Protein AF-A0A1X9XK42-F1 (afdb_monomer_lite)

pLDDT: mean 90.73, std 6.88, range [63.62, 97.0]

Sequence (55 aa):
LAGMANTFLLSQGRAIGKSLAEPDFADQARAILAEAARRGVDVLLPTDVIAARSL

Secondary structure (DSSP, 8-state):
--HHHHHHHHHTT---TT----GGGHHHHHHHHHHHHHHT------S-----S--

Radius of gyration: 11.92 Å; chains: 1; bounding box: 23×23×34 Å

Foldseek 3Di:
DFQDLVLLCVLVVHDPDPTRYDVVCSVVSVVVVVVCVVVVHDDDGDPDDDDDPDD

Structure (mmCIF, N/CA/C/O backbone):
data_AF-A0A1X9XK42-F1
#
_entry.id   AF-A0A1X9XK42-F1
#
loop_
_atom_site.group_PDB
_atom_site.id
_atom_site.type_symbol
_atom_site.label_atom_id
_atom_site.label_alt_id
_atom_site.label_comp_id
_atom_site.label_asym_id
_atom_site.label_entity_id
_atom_site.label_seq_id
_atom_site.pdbx_PDB_ins_code
_atom_site.Cartn_x
_atom_site.Cartn_y
_atom_site.Cartn_z
_atom_site.occupancy
_atom_site.B_iso_or_equiv
_atom_site.auth_seq_id
_atom_site.auth_comp_id
_atom_site.auth_asym_id
_atom_site.auth_atom_id
_atom_site.pdbx_PDB_model_num
ATOM 1 N N . LEU A 1 1 ? 12.115 4.613 2.498 1.00 63.62 1 LEU A N 1
ATOM 2 C CA . LEU A 1 1 ? 11.208 5.788 2.522 1.00 63.62 1 LEU A CA 1
ATOM 3 C C . LEU A 1 1 ? 10.504 6.095 1.184 1.00 63.62 1 LEU A C 1
ATOM 5 O O . LEU A 1 1 ? 9.641 6.951 1.182 1.00 63.62 1 LEU A O 1
ATOM 9 N N . ALA A 1 2 ? 10.726 5.340 0.097 1.00 68.38 2 ALA A N 1
ATOM 10 C CA . ALA A 1 2 ? 9.801 5.307 -1.057 1.00 68.38 2 ALA A CA 1
ATOM 11 C C . ALA A 1 2 ? 9.395 3.864 -1.414 1.00 68.38 2 ALA A C 1
ATOM 13 O O . ALA A 1 2 ? 8.212 3.581 -1.570 1.00 68.38 2 ALA A O 1
ATOM 14 N N . GLY A 1 3 ? 10.360 2.931 -1.395 1.00 81.12 3 GLY A N 1
ATOM 15 C CA . GLY A 1 3 ? 10.114 1.493 -1.594 1.00 81.12 3 GLY A CA 1
ATOM 16 C C . GLY A 1 3 ? 9.052 0.917 -0.657 1.00 81.12 3 GLY A C 1
ATOM 17 O O . GLY A 1 3 ? 8.053 0.373 -1.108 1.00 81.12 3 GLY A O 1
ATOM 18 N N . MET A 1 4 ? 9.212 1.158 0.646 1.00 90.56 4 MET A N 1
ATOM 19 C CA . MET A 1 4 ? 8.275 0.694 1.670 1.00 90.56 4 MET A CA 1
ATOM 20 C C . MET A 1 4 ? 6.835 1.187 1.445 1.00 90.56 4 MET A C 1
ATOM 22 O O . MET A 1 4 ? 5.908 0.389 1.531 1.00 90.56 4 MET A O 1
ATOM 26 N N . ALA A 1 5 ? 6.628 2.469 1.116 1.00 91.62 5 ALA A N 1
ATOM 27 C CA . ALA A 1 5 ? 5.285 2.999 0.862 1.00 91.62 5 ALA A CA 1
ATOM 28 C C . ALA A 1 5 ? 4.634 2.302 -0.344 1.00 91.62 5 ALA A C 1
ATOM 30 O O . ALA A 1 5 ? 3.475 1.901 -0.271 1.00 91.62 5 ALA A O 1
ATOM 31 N N . ASN A 1 6 ? 5.396 2.060 -1.412 1.00 93.06 6 ASN A N 1
ATOM 32 C CA . ASN A 1 6 ? 4.910 1.308 -2.566 1.00 93.06 6 ASN A CA 1
ATOM 33 C C . ASN A 1 6 ? 4.633 -0.163 -2.232 1.00 93.06 6 ASN A 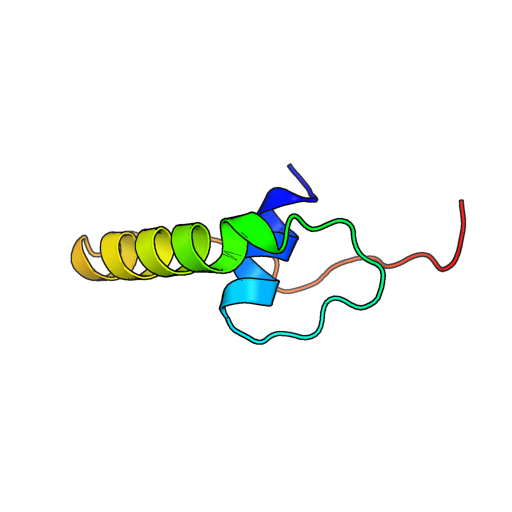C 1
ATOM 35 O O . ASN A 1 6 ? 3.674 -0.710 -2.760 1.00 93.06 6 ASN A O 1
ATOM 39 N N . THR A 1 7 ? 5.394 -0.791 -1.329 1.00 94.38 7 THR A N 1
ATOM 40 C CA . THR A 1 7 ? 5.093 -2.139 -0.813 1.00 94.38 7 THR A CA 1
ATOM 41 C C . THR A 1 7 ? 3.753 -2.169 -0.069 1.00 94.38 7 THR A C 1
ATOM 43 O O . THR A 1 7 ? 2.958 -3.084 -0.276 1.00 94.38 7 THR A O 1
ATOM 46 N N . PHE A 1 8 ? 3.444 -1.147 0.739 1.00 94.31 8 PHE A N 1
ATOM 47 C CA . PHE A 1 8 ? 2.131 -1.002 1.383 1.00 94.31 8 PHE A CA 1
ATOM 48 C C . PHE A 1 8 ? 0.996 -0.747 0.382 1.00 94.31 8 PHE A C 1
ATOM 50 O O . PHE A 1 8 ? -0.115 -1.242 0.569 1.00 94.31 8 PHE A O 1
ATOM 57 N N . LEU A 1 9 ? 1.244 0.024 -0.678 1.00 93.06 9 LEU A N 1
ATOM 58 C CA . LEU A 1 9 ? 0.260 0.242 -1.743 1.00 93.06 9 LEU A CA 1
ATOM 59 C C . LEU A 1 9 ? 0.033 -1.046 -2.554 1.00 93.06 9 LEU A C 1
ATOM 61 O O . LEU A 1 9 ? -1.111 -1.405 -2.835 1.00 93.06 9 LEU A O 1
ATOM 65 N N . LEU A 1 10 ? 1.107 -1.776 -2.861 1.00 93.50 10 LEU A N 1
ATOM 66 C CA . LEU A 1 10 ? 1.072 -3.063 -3.551 1.00 93.50 10 LEU A CA 1
ATOM 67 C C . LEU A 1 10 ? 0.319 -4.119 -2.734 1.00 93.50 10 LEU A C 1
ATOM 69 O O . LEU A 1 10 ? -0.507 -4.839 -3.292 1.00 93.50 10 LEU A O 1
ATOM 73 N N . SER A 1 11 ? 0.530 -4.185 -1.414 1.00 94.75 11 SER A N 1
ATOM 74 C CA . SER A 1 11 ? -0.188 -5.132 -0.551 1.00 94.75 11 SER A CA 1
ATOM 75 C C . SER A 1 11 ? -1.698 -4.874 -0.528 1.00 94.75 11 SER A C 1
ATOM 77 O O . SER A 1 11 ? -2.488 -5.811 -0.432 1.00 94.75 11 SER A O 1
ATOM 79 N N . GLN A 1 12 ? -2.133 -3.629 -0.723 1.00 93.00 12 GLN A N 1
ATOM 80 C CA . GLN A 1 12 ? -3.547 -3.269 -0.882 1.00 93.00 12 GLN A CA 1
ATOM 81 C C . GLN A 1 12 ? -4.114 -3.573 -2.279 1.00 93.00 12 GLN A C 1
ATOM 83 O O . GLN A 1 12 ? -5.284 -3.296 -2.531 1.00 93.00 12 GLN A O 1
ATOM 88 N N . GLY A 1 13 ? -3.312 -4.125 -3.195 1.00 90.88 13 GLY A N 1
ATOM 89 C CA . GLY A 1 13 ? -3.718 -4.410 -4.572 1.00 90.88 13 GLY A CA 1
ATOM 90 C C . GLY A 1 13 ? -3.718 -3.184 -5.488 1.00 90.88 13 GLY A C 1
ATOM 91 O O . GLY A 1 13 ? -4.306 -3.229 -6.568 1.00 90.88 13 GLY A O 1
ATOM 92 N N . ARG A 1 14 ? -3.079 -2.075 -5.086 1.00 91.62 14 ARG A N 1
ATOM 93 C CA . ARG A 1 14 ? -2.963 -0.881 -5.935 1.00 91.62 14 ARG A CA 1
ATOM 94 C C . ARG A 1 14 ? -1.859 -1.067 -6.973 1.00 91.62 14 ARG A C 1
ATOM 96 O O . ARG A 1 14 ? -0.789 -1.596 -6.680 1.00 91.62 14 ARG A O 1
ATOM 103 N N . ALA A 1 15 ? -2.102 -0.579 -8.186 1.00 89.75 15 ALA A N 1
ATOM 104 C CA . ALA A 1 15 ? -1.105 -0.597 -9.248 1.00 89.75 15 ALA A CA 1
ATOM 105 C C . ALA A 1 15 ? -0.002 0.444 -8.980 1.00 89.75 15 ALA A C 1
ATOM 107 O O . ALA A 1 15 ? -0.290 1.634 -8.873 1.00 89.75 15 ALA A O 1
ATOM 108 N N . ILE A 1 16 ? 1.258 0.001 -8.916 1.00 91.06 16 ILE A N 1
ATOM 109 C CA . ILE A 1 16 ? 2.433 0.863 -8.663 1.00 91.06 16 ILE A CA 1
ATOM 110 C C . ILE A 1 16 ? 3.360 1.025 -9.884 1.00 91.06 16 ILE A C 1
ATOM 112 O O . ILE A 1 16 ? 4.376 1.718 -9.817 1.00 91.06 16 ILE A O 1
ATOM 116 N N . GLY A 1 17 ? 3.034 0.397 -11.018 1.00 89.44 17 GLY A N 1
ATOM 117 C CA . GLY A 1 17 ? 3.846 0.451 -12.237 1.00 89.44 17 GLY A CA 1
ATOM 118 C C . GLY A 1 17 ? 5.265 -0.090 -12.025 1.00 89.44 17 GLY A C 1
ATOM 119 O O . GLY A 1 17 ? 5.440 -1.195 -11.525 1.00 89.44 17 GLY A O 1
ATOM 120 N N . LYS A 1 18 ? 6.277 0.694 -12.419 1.00 88.94 18 LYS A N 1
ATOM 121 C CA . LYS A 1 18 ? 7.708 0.368 -12.246 1.00 88.94 18 LYS A CA 1
ATOM 122 C C . LYS A 1 18 ? 8.309 0.950 -10.962 1.00 88.94 18 LYS A C 1
ATOM 124 O O . LYS A 1 18 ? 9.529 1.019 -10.836 1.00 88.94 18 LYS A O 1
ATOM 129 N N . SER A 1 19 ? 7.471 1.444 -10.054 1.00 89.25 19 SER A N 1
ATOM 130 C CA . SER A 1 19 ? 7.957 2.036 -8.812 1.00 89.25 19 SER A CA 1
ATOM 131 C C . SER A 1 19 ? 8.685 0.980 -7.985 1.00 89.25 19 SER A C 1
ATOM 133 O O . SER A 1 19 ? 8.264 -0.175 -7.941 1.00 89.25 19 SER A O 1
ATOM 135 N N . LEU A 1 20 ? 9.769 1.381 -7.318 1.00 91.94 20 LEU A N 1
ATOM 136 C CA . LEU A 1 20 ? 10.496 0.500 -6.410 1.00 91.94 20 LEU A CA 1
ATOM 137 C C . LEU A 1 20 ? 9.539 0.001 -5.324 1.00 91.94 20 LEU A C 1
ATOM 139 O O . LEU A 1 20 ? 8.911 0.822 -4.660 1.00 91.94 20 LEU A O 1
ATOM 143 N N . ALA A 1 21 ? 9.454 -1.309 -5.146 1.00 92.19 21 ALA A N 1
ATOM 144 C CA . ALA A 1 2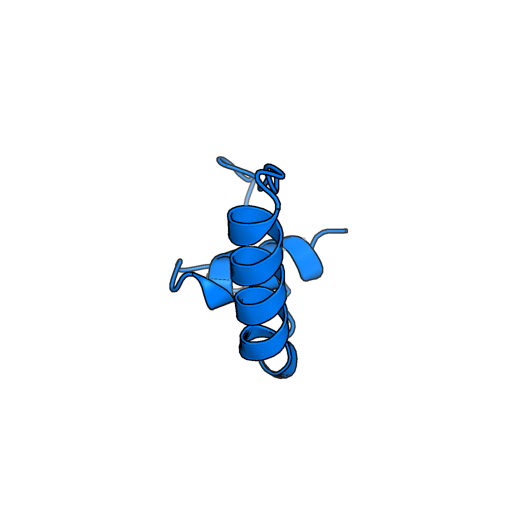1 ? 8.731 -1.977 -4.073 1.00 92.19 21 ALA A CA 1
ATOM 145 C C . ALA A 1 21 ? 9.430 -3.301 -3.767 1.00 92.19 21 ALA A C 1
ATOM 147 O O . ALA A 1 21 ? 10.246 -3.773 -4.559 1.00 92.19 21 ALA A O 1
ATOM 148 N N . GLU A 1 22 ? 9.092 -3.896 -2.631 1.00 93.38 22 GLU A N 1
ATOM 149 C CA . GLU A 1 22 ? 9.645 -5.168 -2.178 1.00 93.38 22 GLU A CA 1
ATOM 150 C C . GLU A 1 22 ? 8.488 -6.184 -2.074 1.00 93.38 22 GLU A C 1
ATOM 152 O O . GLU A 1 22 ? 7.862 -6.291 -1.017 1.00 93.38 22 GLU A O 1
ATOM 157 N N . PRO A 1 23 ? 8.129 -6.886 -3.172 1.00 91.19 23 PRO A N 1
ATOM 158 C CA . PRO A 1 23 ? 6.929 -7.729 -3.235 1.00 91.19 23 PRO A CA 1
ATOM 159 C C . PRO A 1 23 ? 6.914 -8.854 -2.203 1.00 91.19 23 PRO A C 1
ATOM 161 O O . PRO A 1 23 ? 5.853 -9.183 -1.679 1.00 91.19 23 PRO A O 1
ATOM 164 N N . ASP A 1 24 ? 8.088 -9.382 -1.861 1.00 94.44 24 ASP A N 1
ATOM 165 C CA . ASP A 1 24 ? 8.259 -10.445 -0.867 1.00 94.44 24 ASP A CA 1
ATOM 166 C C . ASP A 1 24 ? 7.753 -10.027 0.526 1.00 94.44 24 ASP A C 1
ATOM 168 O O . ASP A 1 24 ? 7.344 -10.863 1.328 1.00 94.44 24 ASP A O 1
ATOM 172 N N . PHE A 1 25 ? 7.710 -8.719 0.802 1.00 94.25 25 PHE A N 1
ATOM 173 C CA . PHE A 1 25 ? 7.211 -8.153 2.055 1.00 94.25 25 PHE A CA 1
ATOM 174 C C . PHE A 1 25 ? 5.739 -7.718 1.986 1.00 94.25 25 PHE A C 1
ATOM 176 O O . PHE A 1 25 ? 5.217 -7.179 2.965 1.00 94.25 25 PHE A O 1
ATOM 183 N N . ALA A 1 26 ? 5.033 -7.933 0.869 1.00 93.88 26 ALA A N 1
ATOM 184 C CA . ALA A 1 26 ? 3.648 -7.483 0.705 1.00 93.88 26 ALA A CA 1
ATOM 185 C C . ALA A 1 26 ? 2.699 -8.110 1.742 1.00 93.88 26 ALA A C 1
ATOM 187 O O . ALA A 1 26 ? 1.841 -7.417 2.294 1.00 93.88 26 ALA A O 1
ATOM 188 N N . ASP A 1 27 ? 2.879 -9.390 2.069 1.00 95.25 27 ASP A N 1
ATOM 189 C CA . ASP A 1 27 ? 2.057 -10.061 3.081 1.00 95.25 27 ASP A CA 1
ATOM 190 C C . ASP A 1 27 ? 2.325 -9.522 4.488 1.00 95.25 27 ASP A C 1
ATOM 192 O O . ASP A 1 27 ? 1.391 -9.290 5.261 1.00 95.25 27 ASP A O 1
ATOM 196 N N . GLN A 1 28 ? 3.584 -9.215 4.804 1.00 95.56 28 GLN A N 1
ATOM 197 C CA . GLN A 1 28 ? 3.937 -8.574 6.070 1.00 95.56 28 GLN A CA 1
ATOM 198 C C . GLN A 1 28 ? 3.370 -7.151 6.149 1.00 95.56 28 GLN A C 1
ATOM 200 O O . GLN A 1 28 ? 2.805 -6.771 7.174 1.00 95.56 28 GLN A O 1
ATOM 205 N N . ALA A 1 29 ? 3.430 -6.381 5.059 1.00 95.19 29 ALA A N 1
ATOM 206 C CA . ALA A 1 29 ? 2.817 -5.059 4.980 1.00 95.19 29 ALA A CA 1
ATOM 207 C C . ALA A 1 29 ? 1.294 -5.123 5.198 1.00 95.19 29 ALA A C 1
ATOM 209 O O . ALA A 1 29 ? 0.733 -4.290 5.911 1.00 95.19 29 ALA A O 1
ATOM 210 N N . ARG A 1 30 ? 0.617 -6.141 4.646 1.00 95.31 30 ARG A N 1
ATOM 211 C CA . ARG A 1 30 ? -0.814 -6.390 4.885 1.00 95.31 30 ARG A CA 1
ATOM 212 C C . ARG A 1 30 ? -1.101 -6.687 6.358 1.00 95.31 30 ARG A C 1
ATOM 214 O O . ARG A 1 30 ? -2.050 -6.135 6.910 1.00 95.31 30 ARG A O 1
ATOM 221 N N . ALA A 1 31 ? -0.276 -7.516 6.998 1.00 96.50 31 ALA A N 1
ATOM 222 C CA . ALA A 1 31 ? -0.411 -7.831 8.419 1.00 96.50 31 ALA A CA 1
ATOM 223 C C . ALA A 1 31 ? -0.236 -6.584 9.305 1.00 96.50 31 ALA A C 1
ATOM 225 O O . ALA A 1 31 ? -1.002 -6.386 10.246 1.00 96.50 31 ALA A O 1
ATOM 226 N N . ILE A 1 32 ? 0.715 -5.707 8.968 1.00 95.44 32 ILE A N 1
ATOM 227 C CA . ILE A 1 32 ? 0.923 -4.433 9.672 1.00 95.44 32 ILE A CA 1
ATOM 228 C C . ILE A 1 32 ? -0.306 -3.525 9.543 1.00 95.44 32 ILE A C 1
ATOM 230 O O . ILE A 1 32 ? -0.754 -2.977 10.548 1.00 95.44 32 ILE A O 1
ATOM 234 N N . LEU A 1 33 ? -0.881 -3.388 8.341 1.00 95.06 33 LEU A N 1
ATOM 235 C CA . LEU A 1 33 ? -2.100 -2.591 8.135 1.00 95.06 33 LEU A CA 1
ATOM 236 C C . LEU A 1 33 ? -3.285 -3.140 8.941 1.00 95.06 33 LEU A C 1
ATOM 238 O O . LEU A 1 33 ? -4.022 -2.367 9.550 1.00 95.06 33 LEU A O 1
ATOM 242 N N . ALA A 1 34 ? -3.447 -4.465 8.984 1.00 95.69 34 ALA A N 1
ATOM 243 C CA . ALA A 1 34 ? -4.498 -5.107 9.770 1.00 95.69 34 ALA A CA 1
ATOM 244 C C . ALA A 1 34 ? -4.317 -4.866 11.278 1.00 95.69 34 ALA A C 1
ATOM 246 O O . ALA A 1 34 ? -5.278 -4.553 11.981 1.00 95.69 34 ALA A O 1
ATOM 247 N N . GLU A 1 35 ? -3.083 -4.962 11.777 1.00 96.88 35 GLU A N 1
ATOM 248 C CA . GLU A 1 35 ? -2.775 -4.705 13.183 1.00 96.88 35 GLU A CA 1
ATOM 249 C C . GLU A 1 35 ? -2.955 -3.227 13.556 1.00 96.88 35 GLU A C 1
ATOM 251 O O . GLU A 1 35 ? -3.481 -2.924 14.627 1.00 96.88 35 GLU A O 1
ATOM 256 N N . ALA A 1 36 ? -2.571 -2.301 12.676 1.00 95.44 36 ALA A N 1
ATOM 257 C CA . A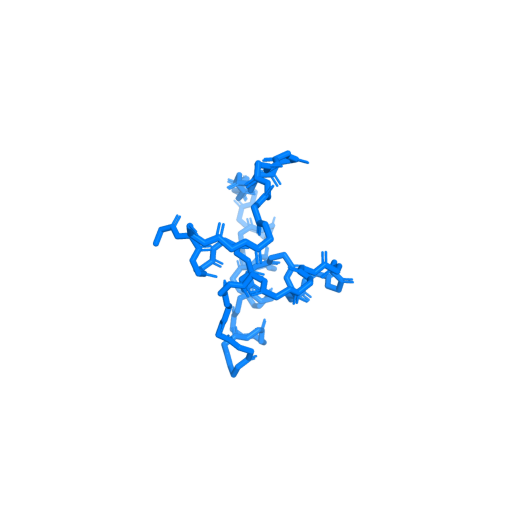LA A 1 36 ? -2.800 -0.874 12.874 1.00 95.44 36 ALA A CA 1
ATOM 258 C C . ALA A 1 36 ? -4.301 -0.550 12.936 1.00 95.44 36 ALA A C 1
ATOM 260 O O . ALA A 1 36 ? -4.740 0.100 13.885 1.00 95.44 36 ALA A O 1
ATOM 261 N N . ALA A 1 37 ? -5.101 -1.109 12.020 1.00 94.31 37 ALA A N 1
ATOM 262 C CA . ALA A 1 37 ? -6.558 -0.988 12.049 1.00 94.31 37 ALA A CA 1
ATOM 263 C C . ALA A 1 37 ? -7.156 -1.545 13.354 1.00 94.31 37 ALA A C 1
ATOM 265 O O . ALA A 1 37 ? -8.006 -0.905 13.970 1.00 94.31 37 ALA A O 1
ATOM 266 N N . ARG A 1 38 ? -6.661 -2.694 13.837 1.00 96.69 38 ARG A N 1
ATOM 267 C CA . ARG A 1 38 ? -7.085 -3.288 15.118 1.00 96.69 38 ARG A CA 1
ATOM 268 C C . ARG A 1 38 ? -6.760 -2.397 16.321 1.00 96.69 38 ARG A C 1
ATOM 270 O O . ARG A 1 38 ? -7.496 -2.404 17.304 1.00 96.69 38 ARG A O 1
ATOM 277 N N . ARG A 1 39 ? -5.658 -1.647 16.260 1.00 97.00 39 ARG A N 1
ATOM 278 C CA . ARG A 1 39 ? -5.242 -0.695 17.302 1.00 97.00 39 ARG A CA 1
ATOM 279 C C . ARG A 1 39 ? -5.910 0.676 17.177 1.00 97.00 39 ARG A C 1
ATOM 281 O O . ARG A 1 39 ? -5.703 1.501 18.060 1.00 97.00 39 ARG A O 1
ATOM 288 N N . GLY A 1 40 ? -6.677 0.926 16.113 1.00 95.62 40 GLY A N 1
ATOM 289 C CA . GLY A 1 40 ? -7.223 2.252 15.814 1.00 95.62 40 GLY A CA 1
ATOM 290 C C . GLY A 1 40 ? -6.138 3.276 15.466 1.00 95.62 40 GLY A C 1
ATOM 291 O O . GLY A 1 40 ? -6.295 4.455 15.763 1.00 95.62 40 GLY A O 1
ATOM 292 N N . VAL A 1 41 ? -5.015 2.818 14.904 1.00 95.75 41 VAL A N 1
ATOM 293 C CA . VAL A 1 41 ? -3.908 3.674 14.466 1.00 95.75 41 VAL A CA 1
ATOM 294 C C . VAL A 1 41 ? -3.990 3.856 12.959 1.00 95.75 41 VAL A C 1
ATOM 296 O O . VAL A 1 41 ? -3.966 2.880 12.207 1.00 95.75 41 VAL A O 1
ATOM 299 N N . ASP A 1 42 ? -4.013 5.110 12.522 1.00 91.31 42 ASP A N 1
ATOM 300 C CA . ASP A 1 42 ? -4.007 5.444 11.104 1.00 91.31 42 ASP A CA 1
ATOM 301 C C . ASP A 1 42 ? -2.600 5.317 10.513 1.00 91.31 42 ASP A C 1
ATOM 303 O O . ASP A 1 42 ? -1.649 5.979 10.936 1.00 91.31 42 ASP A O 1
ATOM 307 N N . VAL A 1 43 ? -2.472 4.475 9.487 1.00 91.50 43 VAL A N 1
ATOM 308 C CA . VAL A 1 43 ? -1.260 4.386 8.666 1.00 91.50 43 VAL A CA 1
ATOM 309 C C . VAL A 1 43 ? -1.416 5.334 7.485 1.00 91.50 43 VAL A C 1
ATOM 311 O O . VAL A 1 43 ? -2.124 5.038 6.523 1.00 91.50 43 VAL A O 1
ATOM 314 N N . LEU A 1 44 ? -0.746 6.482 7.556 1.00 92.06 44 LEU A N 1
ATOM 315 C CA . LEU A 1 44 ? -0.762 7.473 6.484 1.00 92.06 44 LEU A CA 1
ATOM 316 C C . LEU A 1 44 ? 0.111 7.005 5.315 1.00 92.06 44 LEU A C 1
ATOM 318 O O . LEU A 1 44 ? 1.311 6.776 5.468 1.00 92.06 44 LEU A O 1
ATOM 322 N N . LEU A 1 45 ? -0.503 6.887 4.139 1.00 92.00 45 LEU A N 1
ATOM 323 C CA . LEU A 1 45 ? 0.163 6.544 2.886 1.00 92.00 45 LEU A CA 1
ATOM 324 C C . LEU A 1 45 ? -0.037 7.662 1.855 1.00 92.00 45 LEU A C 1
ATOM 326 O O . LEU A 1 45 ? -1.047 8.365 1.922 1.00 92.00 45 LEU A O 1
ATOM 330 N N . PRO A 1 46 ? 0.880 7.814 0.882 1.00 90.44 46 PRO A N 1
ATOM 331 C CA . PRO A 1 46 ? 0.722 8.794 -0.186 1.00 90.44 46 PRO A CA 1
ATOM 332 C C . PRO A 1 46 ? -0.562 8.553 -0.987 1.00 90.44 46 PRO A C 1
ATOM 334 O O . PRO A 1 46 ? -0.829 7.439 -1.446 1.00 90.44 46 PRO A O 1
ATOM 337 N N . THR A 1 47 ? -1.350 9.609 -1.165 1.00 89.62 47 THR A N 1
ATOM 338 C CA . THR A 1 47 ? -2.541 9.620 -2.028 1.00 89.62 47 THR A CA 1
ATOM 339 C C . THR A 1 47 ? -2.205 9.976 -3.469 1.00 89.62 47 THR A C 1
ATOM 341 O O . THR A 1 47 ? -2.900 9.561 -4.394 1.00 89.62 47 THR A O 1
ATOM 344 N N . ASP A 1 48 ? -1.118 10.712 -3.646 1.00 88.44 48 ASP A N 1
ATOM 345 C CA . ASP A 1 48 ? -0.591 11.229 -4.891 1.00 88.44 48 ASP A CA 1
ATOM 346 C C . ASP A 1 48 ? 0.932 11.084 -4.901 1.00 88.44 48 ASP A C 1
ATOM 348 O O . ASP A 1 48 ? 1.603 11.099 -3.867 1.00 88.44 48 ASP A O 1
ATOM 352 N N . VAL A 1 49 ? 1.480 10.878 -6.095 1.00 88.88 49 VAL A N 1
ATOM 353 C CA . VAL A 1 49 ? 2.917 10.725 -6.311 1.00 88.88 49 VAL A CA 1
ATOM 354 C C . VAL A 1 49 ? 3.296 11.378 -7.631 1.00 88.88 49 VAL A C 1
ATOM 356 O O . VAL A 1 49 ? 2.533 11.348 -8.598 1.00 88.88 49 VAL A O 1
ATOM 359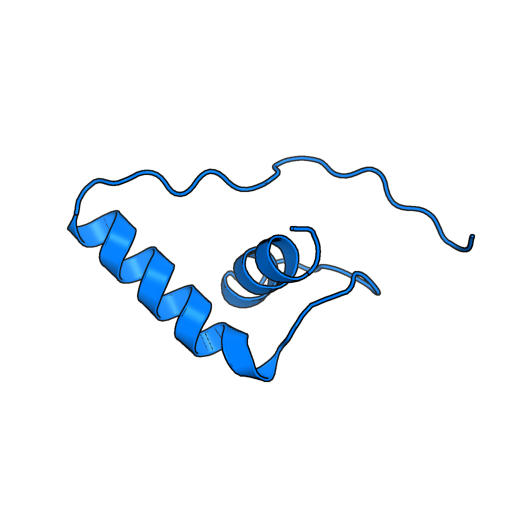 N N . ILE A 1 50 ? 4.502 11.932 -7.692 1.00 89.44 50 ILE A N 1
ATOM 360 C CA . ILE A 1 50 ? 5.100 12.373 -8.951 1.00 89.44 50 ILE A CA 1
ATOM 361 C C . ILE A 1 50 ? 5.864 11.194 -9.547 1.00 89.44 50 ILE A C 1
ATOM 363 O O . ILE A 1 50 ? 6.765 10.645 -8.914 1.00 89.44 50 ILE A O 1
ATOM 367 N N . ALA A 1 51 ? 5.501 10.801 -10.767 1.00 88.25 51 ALA A N 1
ATOM 368 C CA . ALA A 1 51 ? 6.151 9.717 -11.492 1.00 88.25 51 ALA A CA 1
ATOM 369 C C . ALA A 1 51 ? 7.002 10.266 -12.644 1.00 88.25 51 ALA A C 1
ATOM 371 O O . ALA A 1 51 ? 6.554 11.123 -13.405 1.00 88.25 51 ALA A O 1
ATOM 372 N N . ALA A 1 52 ? 8.208 9.722 -12.808 1.00 88.38 52 ALA A N 1
ATOM 373 C CA . ALA A 1 52 ? 9.081 9.978 -13.950 1.00 88.38 52 ALA A CA 1
ATOM 374 C C . ALA A 1 52 ? 9.289 8.685 -14.751 1.00 88.38 52 ALA A C 1
ATOM 376 O O . ALA A 1 52 ? 9.282 7.585 -14.197 1.00 88.38 52 ALA A O 1
ATOM 377 N N . ARG A 1 53 ? 9.461 8.804 -16.073 1.00 84.44 53 ARG A N 1
ATOM 378 C CA . ARG A 1 53 ? 9.687 7.645 -16.958 1.00 84.44 53 ARG A CA 1
ATOM 379 C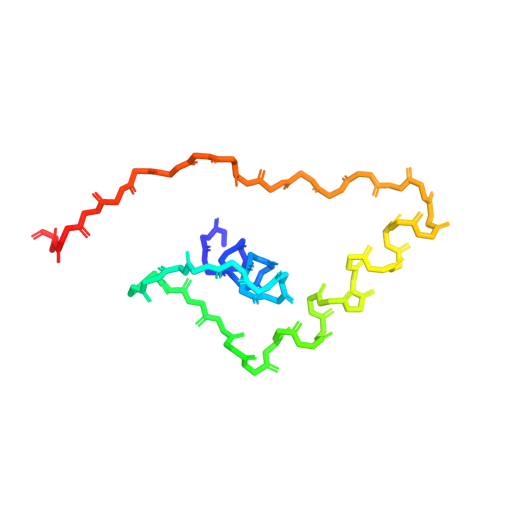 C . ARG A 1 53 ? 11.152 7.186 -16.965 1.00 84.44 53 ARG A C 1
ATOM 381 O O . ARG A 1 53 ? 11.413 6.011 -17.214 1.00 84.44 53 ARG A O 1
ATOM 388 N N . SER A 1 54 ? 12.073 8.100 -16.688 1.00 79.12 54 SER A N 1
ATOM 389 C CA . SER A 1 54 ? 13.521 7.901 -16.613 1.00 79.12 54 SER A CA 1
ATOM 390 C C . SER A 1 54 ? 14.134 9.025 -15.772 1.00 79.12 54 SER A C 1
ATOM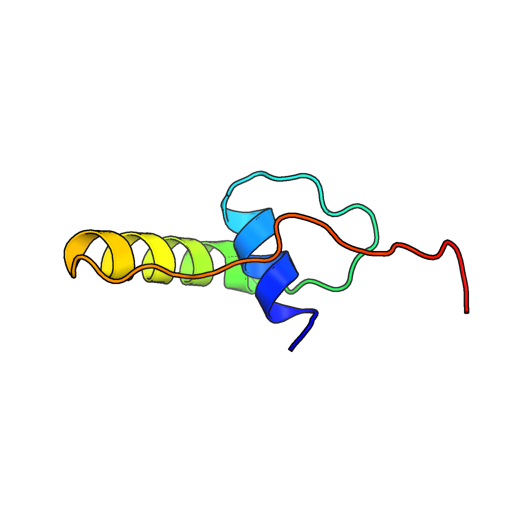 392 O O . SER A 1 54 ? 13.486 10.060 -15.593 1.00 79.12 54 SER A O 1
ATOM 394 N N . LEU A 1 55 ? 15.344 8.792 -15.251 1.00 66.75 55 LEU A N 1
ATOM 395 C CA . LEU A 1 55 ? 16.188 9.839 -14.665 1.00 66.75 55 LEU A CA 1
ATOM 396 C C . LEU A 1 55 ? 16.612 10.862 -15.725 1.00 66.75 55 LEU A C 1
ATOM 398 O O . LEU A 1 55 ? 16.710 10.457 -16.909 1.00 66.75 55 LEU A O 1
#